Protein AF-A0A800FZ47-F1 (afdb_monome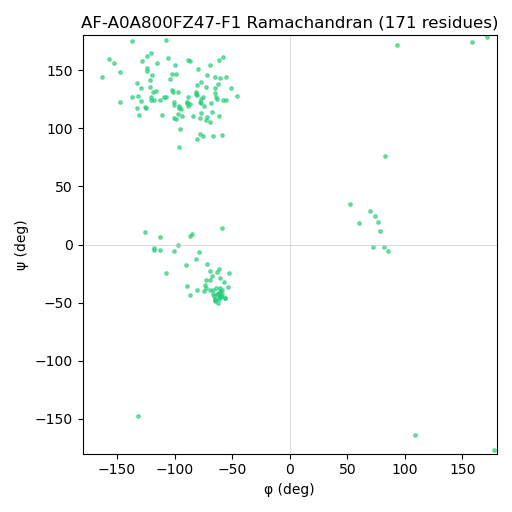r)

Sequence (173 aa):
MCRISCFRENNKGRWIVGRINRNRKEEVDSVTENVLRGQSVISGSANGRLVVSREPLSFWGGYDLESGEIIDRQHHLSGKVVKDCILAVPGTKGSSTTTAVLLEAMQRGNAPLAIITSGVDSFLALALVVAEEMYRKSIPLVALKPAEYAELPSGHEISVEEDGRITWIQPNR

Solvent-accessible surface area (backbone atoms only — not comparable to full-atom values): 9604 Å² total; per-residue (Å²): 133,90,78,85,80,69,80,52,75,46,105,79,80,49,83,47,89,79,79,94,66,91,89,67,84,85,78,74,81,61,69,43,77,47,78,49,73,27,50,47,77,35,67,35,69,35,72,28,42,28,46,66,44,95,54,61,46,34,40,58,85,18,46,38,55,86,6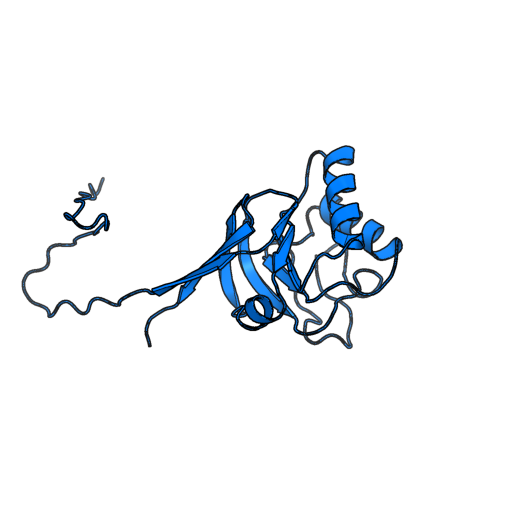8,18,27,27,60,27,81,88,44,95,59,42,79,40,64,41,35,74,15,27,38,32,28,45,37,73,40,84,56,75,59,23,23,53,44,52,38,49,10,48,75,66,70,17,40,44,46,24,41,36,23,41,39,85,47,69,54,59,51,49,24,37,55,51,27,30,74,75,67,76,47,66,49,24,30,28,23,21,54,64,70,63,49,70,67,62,65,65,73,39,60,32,39,39,38,49,78,16,38,36,37,35,73,43,81,67,128

Secondary structure (DSSP, 8-state):
-------EE-TTS-EE-----SSS------PEEEEEE-EEEE---EEEEEEE-SSPEESTTTB-TTT-BB--TTSTTTT-B-TTSEEE-S-EESSHHHHHHHHHHHHTT-S-SEEEEES--HHHHHHHHHHHHHHS----EEEE-HHHHHH--TT-EEEE-TTSEEEEEE---

Nearest PDB structures (foldseek):
  7cns-assembly1_B  TM=9.372E-01  e=3.049E-13  Thermococcus kodakarensis KOD1
  7cnp-assembly3_C  TM=9.180E-01  e=1.048E-11  Agrobacterium tumefaciens
  7d2r-assembly1_A  TM=9.304E-01  e=1.752E-11  Agrobacterium tumefaciens
  7cnq-assembly4_D  TM=9.098E-01  e=2.931E-11  Agrobacterium tumefaciens
  2hi6-assembly1_A  TM=8.544E-01  e=1.752E-11  Archaeoglobus fulgidus

Mean predicted aligned error: 9.94 Å

Radius of gyration: 19.39 Å; Cα contacts (8 Å, |Δi|>4): 374; chains: 1; bounding box: 53×32×48 Å

pLDDT: mean 85.02, std 20.88, range [33.75, 98.69]

Foldseek 3Di:
DDDDFDWDADPVGDTDRDDDDPDDPPPPQDKDKDKDFFAWLDFDKAKAAEAEDPAAEELVVQADLQQCARCPPVGPSHRDQQQQHEYEGQEHDDDLVSLVSQLSSVVNSRHHQAYEHQADHVSLSVSQVVSCVPPVDGHIYGHGHPVSSVVDDHGFIWMAHRRRMIMTIDGDD

Structure (mmCIF, N/CA/C/O backbone):
data_AF-A0A800FZ47-F1
#
_entry.id   AF-A0A800FZ47-F1
#
loop_
_atom_site.group_PDB
_atom_site.id
_atom_site.type_symbol
_atom_site.label_atom_id
_atom_site.label_alt_id
_atom_site.label_comp_id
_atom_site.label_asym_id
_atom_site.label_entity_id
_a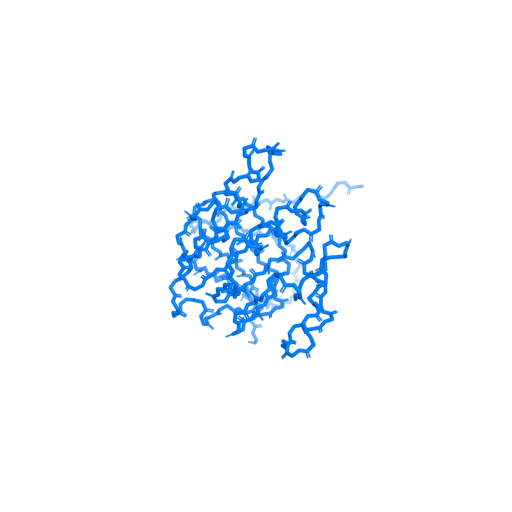tom_site.label_seq_id
_atom_site.pdbx_PDB_ins_code
_atom_site.Cartn_x
_atom_site.Cartn_y
_atom_site.Cartn_z
_atom_site.occupancy
_atom_site.B_iso_or_equiv
_atom_site.auth_seq_id
_atom_site.auth_comp_id
_atom_site.auth_asym_id
_atom_site.auth_atom_id
_atom_site.pdbx_PDB_model_num
ATOM 1 N N . MET A 1 1 ? -36.623 -21.965 1.018 1.00 35.03 1 MET A N 1
ATOM 2 C CA . MET A 1 1 ? -37.492 -21.460 2.106 1.00 35.03 1 MET A CA 1
ATOM 3 C C . MET A 1 1 ? -36.880 -20.186 2.671 1.00 35.03 1 MET A C 1
ATOM 5 O O . MET A 1 1 ? -35.856 -20.260 3.340 1.00 35.03 1 MET A O 1
ATOM 9 N N . CYS A 1 2 ? -37.462 -19.032 2.334 1.00 33.75 2 CYS A N 1
ATOM 10 C CA . CYS A 1 2 ? -37.066 -17.716 2.844 1.00 33.75 2 CYS A CA 1
ATOM 11 C C . CYS A 1 2 ? -37.088 -17.687 4.377 1.00 33.75 2 CYS A C 1
ATOM 13 O O . CYS A 1 2 ? -38.122 -17.961 4.982 1.00 33.75 2 CYS A O 1
ATOM 15 N N . ARG A 1 3 ? -35.965 -17.319 5.003 1.00 35.34 3 ARG A N 1
ATOM 16 C CA . ARG A 1 3 ? -35.926 -16.934 6.417 1.00 35.34 3 ARG A CA 1
ATOM 17 C C . ARG A 1 3 ? -35.935 -15.415 6.480 1.00 35.34 3 ARG A C 1
ATOM 19 O O . ARG A 1 3 ? -34.965 -14.773 6.098 1.00 35.34 3 ARG A O 1
ATOM 26 N N . ILE A 1 4 ? -37.063 -14.868 6.913 1.00 39.38 4 ILE A N 1
ATOM 27 C CA . ILE A 1 4 ? -37.249 -13.439 7.144 1.00 39.38 4 ILE A CA 1
ATOM 28 C C . ILE A 1 4 ? -36.468 -13.089 8.415 1.00 39.38 4 ILE A C 1
ATOM 30 O O . ILE A 1 4 ? -36.851 -13.486 9.515 1.00 39.38 4 ILE A O 1
ATOM 34 N N . SER A 1 5 ? -35.344 -12.394 8.255 1.00 36.50 5 SER A N 1
ATOM 35 C CA . SER A 1 5 ? -34.624 -11.764 9.361 1.00 36.50 5 SER A CA 1
ATOM 36 C C . SER A 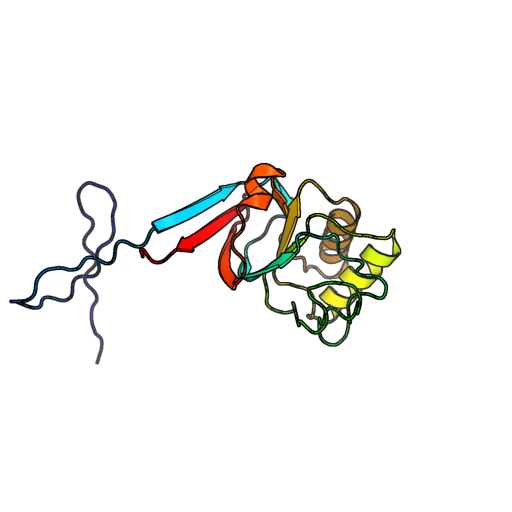1 5 ? -35.368 -10.488 9.741 1.00 36.50 5 SER A C 1
ATOM 38 O O . SER A 1 5 ? -35.443 -9.555 8.947 1.00 36.50 5 SER A O 1
ATOM 40 N N . CYS A 1 6 ? -35.953 -10.450 10.936 1.00 38.12 6 CYS A N 1
ATOM 41 C CA . CYS A 1 6 ? -36.583 -9.243 11.454 1.00 38.12 6 CYS A CA 1
ATOM 42 C C . CYS A 1 6 ? -35.496 -8.370 12.092 1.00 38.12 6 CYS A C 1
ATOM 44 O O . CYS A 1 6 ? -34.937 -8.740 13.124 1.00 38.12 6 CYS A O 1
ATOM 46 N N . PHE A 1 7 ? -35.182 -7.235 11.469 1.00 41.59 7 PHE A N 1
ATOM 47 C CA . PHE A 1 7 ? -34.317 -6.221 12.062 1.00 41.59 7 PHE A CA 1
ATOM 48 C C . PHE A 1 7 ? -35.141 -5.370 13.023 1.00 41.59 7 PHE A C 1
ATOM 50 O O . PHE A 1 7 ? -36.213 -4.879 12.668 1.00 41.59 7 PHE A O 1
ATOM 57 N N . ARG A 1 8 ? -34.652 -5.200 14.250 1.00 42.19 8 ARG A N 1
ATOM 58 C CA . ARG A 1 8 ? -35.218 -4.241 15.196 1.00 42.19 8 ARG A CA 1
ATOM 59 C C . ARG A 1 8 ? -34.094 -3.374 15.735 1.00 42.19 8 ARG A C 1
ATOM 61 O O . ARG A 1 8 ? -33.107 -3.882 16.263 1.00 42.19 8 ARG A O 1
ATOM 68 N N . GLU A 1 9 ? -34.260 -2.075 15.561 1.00 35.31 9 GLU A N 1
ATOM 69 C CA . GLU A 1 9 ? -33.366 -1.049 16.075 1.00 35.31 9 GLU A CA 1
ATOM 70 C C . GLU A 1 9 ? -33.716 -0.784 17.548 1.00 35.31 9 GLU A C 1
ATOM 72 O O . GLU A 1 9 ? -34.889 -0.656 17.910 1.00 35.31 9 GLU A O 1
ATOM 77 N N . ASN A 1 10 ? -32.714 -0.779 18.427 1.00 49.69 10 ASN A N 1
ATOM 78 C CA . ASN A 1 10 ? -32.884 -0.325 19.810 1.00 49.69 10 ASN A CA 1
ATOM 79 C C . ASN A 1 10 ? -32.681 1.201 19.874 1.00 49.69 10 ASN A C 1
ATOM 81 O O . ASN A 1 10 ? -31.949 1.754 19.058 1.00 49.69 10 ASN A O 1
ATOM 85 N N . ASN A 1 11 ? -33.212 1.860 20.909 1.00 41.91 11 ASN A N 1
ATOM 86 C CA . ASN A 1 11 ? -33.107 3.291 21.250 1.00 41.91 11 ASN A CA 1
ATOM 87 C C . ASN A 1 11 ? -31.663 3.824 21.457 1.00 41.91 11 ASN A C 1
ATOM 89 O O . ASN A 1 11 ? -31.471 4.896 22.024 1.00 41.91 11 ASN A O 1
ATOM 93 N N . LYS A 1 12 ? -30.640 3.072 21.033 1.00 51.91 12 LYS A N 1
ATOM 94 C CA . LYS A 1 12 ? -29.220 3.454 20.983 1.00 51.91 12 LYS A CA 1
ATOM 95 C C . LYS A 1 12 ? -28.590 3.264 19.586 1.00 51.91 12 LYS A C 1
ATOM 97 O O . LYS A 1 12 ? -27.371 3.306 19.484 1.00 51.91 12 LYS A O 1
ATOM 102 N N . GLY A 1 13 ? -29.381 3.002 18.537 1.00 36.50 13 GLY A N 1
ATOM 103 C CA . GLY A 1 13 ? -28.902 2.903 17.146 1.00 36.50 13 GLY A CA 1
ATOM 104 C C . GLY A 1 13 ? -28.112 1.631 16.802 1.00 36.50 13 GLY A C 1
ATOM 105 O O . GLY A 1 13 ? -27.293 1.644 15.889 1.00 36.50 13 GLY A O 1
ATOM 106 N N . ARG A 1 14 ? -28.308 0.525 17.539 1.00 38.97 14 ARG A N 1
ATOM 107 C CA . ARG A 1 14 ? -27.606 -0.755 17.304 1.00 38.97 14 ARG A CA 1
ATOM 108 C C . ARG A 1 14 ? -28.554 -1.796 16.704 1.00 38.97 14 ARG A C 1
ATOM 110 O O . ARG A 1 14 ? -29.605 -2.072 17.287 1.00 38.97 14 ARG A O 1
ATOM 117 N N . TRP A 1 15 ? -28.163 -2.387 15.575 1.00 38.69 15 TRP A N 1
ATOM 118 C CA . TRP A 1 15 ? -28.894 -3.459 14.892 1.00 38.69 15 TRP A CA 1
ATOM 119 C C . TRP A 1 15 ? -28.617 -4.817 15.551 1.00 38.69 15 TRP A C 1
ATOM 121 O O . TRP A 1 15 ? -27.461 -5.184 15.753 1.00 38.69 15 TRP A O 1
ATOM 131 N N . ILE A 1 16 ? -29.670 -5.569 15.891 1.00 46.66 16 ILE A N 1
ATOM 132 C CA . ILE A 1 16 ? -29.562 -6.893 16.525 1.00 46.66 16 ILE A CA 1
ATOM 133 C C . ILE A 1 16 ? -30.247 -7.931 15.631 1.00 46.66 16 ILE A C 1
ATOM 135 O O . ILE A 1 16 ? -31.420 -7.777 15.290 1.00 46.66 16 ILE A O 1
ATOM 139 N N . VAL A 1 17 ? -29.543 -9.014 15.288 1.00 44.62 17 VAL A N 1
ATOM 140 C CA . VAL A 1 17 ? -30.136 -10.196 14.642 1.00 44.62 17 VAL A CA 1
ATOM 141 C C . VAL A 1 17 ? -30.462 -11.219 15.730 1.00 44.62 17 VAL A C 1
ATOM 143 O O . VAL A 1 17 ? -29.588 -11.933 16.212 1.00 44.62 17 VAL A O 1
ATOM 146 N N . GLY A 1 18 ? -31.726 -11.277 16.150 1.00 37.66 18 GLY A N 1
ATOM 147 C CA . GLY A 1 18 ? -32.174 -12.211 17.184 1.00 37.66 18 GLY A CA 1
ATOM 148 C C . GLY A 1 18 ? -32.620 -13.557 16.607 1.00 37.66 18 GLY A C 1
ATOM 149 O O . GLY A 1 18 ? -33.577 -13.616 15.835 1.00 37.66 18 GLY A O 1
ATOM 150 N N . ARG A 1 19 ? -31.994 -14.662 17.031 1.00 38.66 19 ARG A N 1
ATOM 151 C CA . ARG A 1 19 ? -32.627 -15.993 17.008 1.00 38.66 19 ARG A CA 1
ATOM 152 C C . ARG A 1 19 ? -33.220 -16.258 18.386 1.00 38.66 19 ARG A C 1
ATOM 154 O O . ARG A 1 19 ? -32.495 -16.309 19.371 1.00 38.66 19 ARG A O 1
ATOM 161 N N . ILE A 1 20 ? -34.535 -16.450 18.446 1.00 40.16 20 ILE A N 1
ATOM 162 C CA . ILE A 1 20 ? -35.233 -16.789 19.689 1.00 40.16 20 ILE A CA 1
ATOM 163 C C . ILE A 1 20 ? -34.889 -18.236 20.051 1.00 40.16 20 ILE A C 1
ATOM 165 O O . ILE A 1 20 ? -35.356 -19.162 19.389 1.00 40.16 20 ILE A O 1
ATOM 169 N N . ASN A 1 21 ? -34.111 -18.433 21.114 1.00 38.59 21 ASN A N 1
ATOM 170 C CA . ASN A 1 21 ? -33.973 -19.729 21.770 1.00 38.59 21 ASN A CA 1
ATOM 171 C C . ASN A 1 21 ? -34.156 -19.544 23.282 1.00 38.59 21 ASN A C 1
ATOM 173 O O . ASN A 1 21 ? -33.347 -18.910 23.953 1.00 38.59 21 ASN A O 1
ATOM 177 N N . ARG A 1 22 ? -35.267 -20.072 23.808 1.00 43.75 22 ARG A N 1
ATOM 178 C CA . ARG A 1 22 ? -35.569 -20.117 25.244 1.00 43.75 22 ARG A CA 1
ATOM 179 C C . ARG A 1 22 ? -34.584 -21.089 25.901 1.00 43.75 22 ARG A C 1
ATOM 181 O O . ARG A 1 22 ? -34.580 -22.256 25.533 1.00 43.75 22 ARG A O 1
ATOM 188 N N . ASN A 1 23 ? -33.810 -20.620 26.878 1.00 41.09 23 ASN A N 1
ATOM 189 C CA . ASN A 1 23 ? -32.853 -21.381 27.703 1.00 41.09 23 ASN A CA 1
ATOM 190 C C . ASN A 1 23 ? -31.456 -21.621 27.098 1.00 41.09 23 ASN A C 1
ATOM 192 O O . ASN A 1 23 ? -31.102 -22.741 26.739 1.00 41.09 23 ASN A O 1
ATOM 196 N N . ARG A 1 24 ? -30.617 -20.581 27.101 1.00 40.31 24 ARG A N 1
ATOM 197 C CA . ARG A 1 24 ? -29.174 -20.622 27.422 1.00 40.31 24 ARG A CA 1
ATOM 198 C C . ARG A 1 24 ? -28.734 -19.184 27.712 1.00 40.31 24 ARG A C 1
ATOM 200 O O . ARG A 1 24 ? -29.280 -18.266 27.113 1.00 40.31 24 ARG A O 1
ATOM 207 N N . LYS A 1 25 ? -27.809 -18.996 28.658 1.00 35.28 25 LYS A N 1
ATOM 208 C CA . LYS A 1 25 ? -27.170 -17.700 28.936 1.00 35.28 25 LYS A CA 1
ATOM 209 C C . LYS A 1 25 ? -26.747 -17.055 27.609 1.00 35.28 25 LYS A C 1
ATOM 211 O O . LYS A 1 25 ? -26.106 -17.720 26.802 1.00 35.28 25 LYS A O 1
ATOM 216 N N . GLU A 1 26 ? -27.145 -15.806 27.390 1.00 39.59 26 GLU A N 1
ATOM 217 C CA . GLU A 1 26 ? -26.662 -14.985 26.282 1.00 39.59 26 GLU A CA 1
ATOM 218 C C . GLU A 1 26 ? -25.174 -14.704 26.516 1.00 39.59 26 GLU A C 1
ATOM 220 O O . GLU A 1 26 ? -24.803 -13.789 27.246 1.00 39.59 26 GLU A O 1
ATOM 225 N N . GLU A 1 27 ? -24.312 -15.539 25.946 1.00 42.56 27 GLU A N 1
ATOM 226 C CA . GLU A 1 27 ? -22.906 -15.211 25.746 1.00 42.56 27 GLU A CA 1
ATOM 227 C C . GLU A 1 27 ? -22.854 -14.333 24.496 1.00 42.56 27 GLU A C 1
ATOM 229 O O . GLU A 1 27 ? -22.904 -14.798 23.358 1.00 42.56 27 GLU A O 1
ATOM 234 N N . VAL A 1 28 ? -22.945 -13.024 24.722 1.00 49.28 28 VAL A N 1
ATOM 235 C CA . VAL A 1 28 ? -22.778 -12.027 23.671 1.00 49.28 28 VAL A CA 1
ATOM 236 C C . VAL A 1 28 ? -21.279 -11.912 23.442 1.00 49.28 28 VAL A C 1
ATOM 238 O O . VAL A 1 28 ? -20.611 -11.175 24.163 1.00 49.28 28 VAL A O 1
ATOM 241 N N . ASP A 1 29 ? -20.756 -12.639 22.455 1.00 53.31 29 ASP A N 1
ATOM 242 C CA . ASP A 1 29 ? -19.408 -12.408 21.934 1.00 53.31 29 ASP A CA 1
ATOM 243 C C . ASP A 1 29 ? -19.353 -10.964 21.413 1.00 53.31 29 ASP A C 1
ATOM 245 O O . ASP A 1 29 ? -19.804 -10.640 20.311 1.00 53.31 29 ASP A O 1
ATOM 249 N N . SER A 1 30 ? -18.903 -10.041 22.260 1.00 62.22 30 SER A N 1
ATOM 250 C CA . SER A 1 30 ? -18.883 -8.617 21.958 1.00 62.22 30 SER A CA 1
ATOM 251 C C . SER A 1 30 ? -17.750 -8.318 20.983 1.00 62.22 30 SER A C 1
ATOM 253 O O . SER A 1 30 ? -16.613 -8.103 21.383 1.00 62.22 30 SER A O 1
ATOM 255 N N . VAL A 1 31 ? -18.067 -8.321 19.692 1.00 69.50 31 VAL A N 1
ATOM 256 C CA . VAL A 1 31 ? -17.160 -7.930 18.609 1.00 69.50 31 VAL A CA 1
ATOM 257 C C . VAL A 1 31 ? -16.785 -6.447 18.743 1.00 69.50 31 VAL A C 1
ATOM 259 O O . VAL A 1 31 ? -17.680 -5.600 18.820 1.00 69.50 31 VAL A O 1
ATOM 262 N N . THR A 1 32 ? -15.484 -6.133 18.755 1.00 82.25 32 THR A N 1
ATOM 263 C CA . THR A 1 32 ? -14.982 -4.748 18.779 1.00 82.25 32 THR A CA 1
ATOM 264 C C . THR A 1 32 ? -14.560 -4.340 17.370 1.00 82.25 32 THR A C 1
ATOM 266 O O . THR A 1 32 ? -13.730 -5.004 16.747 1.00 82.25 32 THR A O 1
ATOM 269 N N . GLU A 1 33 ? -15.149 -3.259 16.861 1.00 87.50 33 GLU A N 1
ATOM 270 C CA . GLU A 1 33 ? -14.740 -2.616 15.610 1.00 87.50 33 GLU A CA 1
ATOM 271 C C . GLU A 1 33 ? -13.673 -1.566 15.922 1.00 87.50 33 GLU A C 1
ATOM 273 O O . GLU A 1 33 ? -13.894 -0.662 16.730 1.00 87.50 33 GLU A O 1
ATOM 278 N N . ASN A 1 34 ? -12.506 -1.705 15.301 1.00 94.19 34 ASN A N 1
ATOM 279 C CA . ASN A 1 34 ? -11.425 -0.736 15.398 1.00 94.19 34 ASN A CA 1
ATOM 280 C C . ASN A 1 34 ? -11.435 0.165 14.169 1.00 94.19 34 ASN A C 1
ATOM 282 O O . ASN A 1 34 ? -11.765 -0.277 13.065 1.00 94.19 34 ASN A O 1
ATOM 286 N N . VAL A 1 35 ? -11.048 1.424 14.365 1.00 96.00 35 VAL A N 1
ATOM 287 C CA . VAL A 1 35 ? -11.058 2.438 13.313 1.00 96.00 35 VAL A CA 1
ATOM 288 C C . VAL A 1 35 ? -9.781 3.262 13.382 1.00 96.00 35 VAL A C 1
ATOM 290 O O . VAL A 1 35 ? -9.474 3.847 14.418 1.00 96.00 35 VAL A O 1
ATOM 293 N N . LEU A 1 36 ? -9.087 3.364 12.253 1.00 97.38 36 LEU A N 1
ATOM 294 C CA . LEU A 1 36 ? -8.019 4.334 12.021 1.00 97.38 36 LEU A CA 1
ATOM 295 C C . LEU A 1 36 ? -8.441 5.302 10.917 1.00 97.38 36 LEU A C 1
ATOM 297 O O . LEU A 1 36 ? -9.292 4.992 10.080 1.00 97.38 36 LEU A O 1
ATOM 301 N N . ARG A 1 37 ? -7.846 6.496 10.907 1.00 97.19 37 ARG A N 1
ATOM 302 C CA . ARG A 1 37 ? -8.099 7.496 9.869 1.00 97.19 37 ARG A CA 1
ATOM 303 C C . ARG A 1 37 ? -6.786 8.054 9.350 1.00 97.19 37 ARG A C 1
ATOM 305 O O . ARG A 1 37 ? -6.053 8.693 10.096 1.00 97.19 37 ARG A O 1
ATOM 312 N N . GLY A 1 38 ? -6.537 7.841 8.064 1.00 97.50 38 GLY A N 1
ATOM 313 C CA . GLY A 1 38 ? -5.410 8.425 7.349 1.00 97.50 38 GLY A CA 1
ATOM 314 C C . GLY A 1 38 ? -5.829 9.529 6.391 1.00 97.50 38 GLY A C 1
ATOM 315 O O . GLY A 1 38 ? -7.011 9.807 6.189 1.00 97.50 38 GLY A O 1
ATOM 316 N N . GLN A 1 39 ? -4.832 10.149 5.775 1.00 98.31 39 GLN A N 1
ATOM 317 C CA . GLN A 1 39 ? -5.022 11.011 4.621 1.00 98.31 39 GLN A CA 1
ATOM 318 C C . GLN A 1 39 ? -5.308 10.142 3.391 1.00 98.31 39 GLN A C 1
ATOM 320 O O . GLN A 1 39 ? -4.463 9.344 2.987 1.00 98.31 39 GLN A O 1
ATOM 325 N N . SER A 1 40 ? -6.479 10.325 2.782 1.00 98.00 40 SER A N 1
ATOM 326 C CA . SER A 1 40 ? -6.794 9.771 1.461 1.00 98.00 40 SER A CA 1
ATOM 327 C C . SER A 1 40 ? -5.956 10.506 0.411 1.00 98.00 40 SER A C 1
ATOM 329 O O . SER A 1 40 ? -6.183 11.687 0.149 1.00 98.00 40 SER A O 1
ATOM 331 N N . VAL A 1 41 ? -4.918 9.846 -0.110 1.00 98.00 41 VAL A N 1
ATOM 332 C CA . VAL A 1 41 ? -4.041 10.387 -1.164 1.00 98.00 41 VAL A CA 1
ATOM 333 C C . VAL A 1 41 ? -4.644 10.092 -2.531 1.00 98.00 41 VAL A C 1
ATOM 335 O O . VAL A 1 41 ? -4.679 10.969 -3.388 1.00 98.00 41 VAL A O 1
ATOM 338 N N . ILE A 1 42 ? -5.147 8.868 -2.704 1.00 97.88 42 ILE A N 1
ATOM 339 C CA . ILE A 1 42 ? -5.950 8.441 -3.849 1.00 97.88 42 ILE A CA 1
ATOM 340 C C . ILE A 1 42 ? -7.235 7.854 -3.284 1.00 97.88 42 ILE A C 1
ATOM 342 O O . ILE A 1 42 ? -7.191 6.884 -2.522 1.00 97.88 42 ILE A O 1
ATOM 346 N N . SER A 1 43 ? -8.361 8.475 -3.624 1.00 97.12 43 SER A N 1
ATOM 347 C CA . SER A 1 43 ? -9.675 8.069 -3.136 1.00 97.12 43 SER A CA 1
ATOM 348 C C . SER A 1 43 ? -10.131 6.760 -3.773 1.00 97.12 43 SER A C 1
ATOM 350 O O . SER A 1 43 ? -9.856 6.483 -4.937 1.00 97.12 43 SER A O 1
ATOM 352 N N . GLY A 1 44 ? -10.859 5.969 -2.998 1.00 96.56 44 GLY A N 1
ATOM 353 C CA . GLY A 1 44 ? -11.494 4.735 -3.436 1.00 96.56 44 GLY A CA 1
ATOM 354 C C . GLY A 1 44 ? -11.781 3.830 -2.244 1.00 96.56 44 GLY A C 1
ATOM 355 O 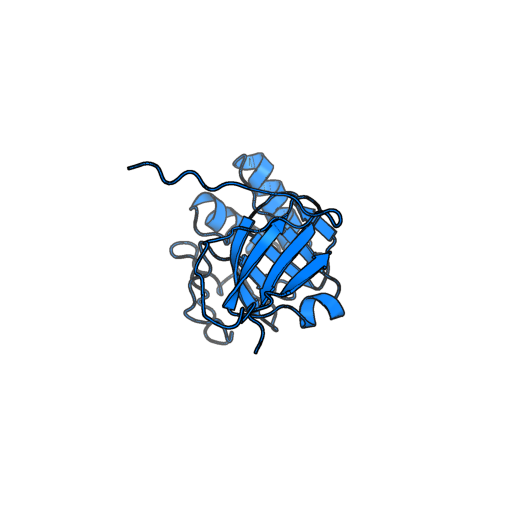O . GLY A 1 44 ? -11.366 4.120 -1.123 1.00 96.56 44 GLY A O 1
ATOM 356 N N . SER A 1 45 ? -12.461 2.718 -2.497 1.00 97.75 45 SER A N 1
ATOM 357 C CA . SER A 1 45 ? -12.788 1.728 -1.472 1.00 97.75 45 SER A CA 1
ATOM 358 C C . SER A 1 45 ? -12.214 0.359 -1.811 1.00 97.75 45 SER A C 1
ATOM 360 O O . SER A 1 45 ? -12.276 -0.064 -2.966 1.00 97.75 45 SER A O 1
ATOM 362 N N . ALA A 1 46 ? -11.725 -0.365 -0.810 1.00 98.12 46 ALA A N 1
ATOM 363 C CA . ALA A 1 46 ? -11.241 -1.730 -0.977 1.00 98.12 46 ALA A CA 1
ATOM 364 C C . ALA A 1 46 ? -11.489 -2.559 0.282 1.00 98.12 46 ALA A C 1
ATOM 366 O O . ALA A 1 46 ? -11.431 -2.047 1.395 1.00 98.12 46 ALA A O 1
ATOM 367 N N . ASN A 1 47 ? -11.714 -3.858 0.101 1.00 97.88 47 ASN A N 1
ATOM 368 C CA . ASN A 1 47 ? -11.851 -4.817 1.191 1.00 97.88 47 ASN A CA 1
ATOM 369 C C . ASN A 1 47 ? -10.918 -5.987 0.928 1.00 97.88 47 ASN A C 1
ATOM 371 O O . ASN A 1 47 ? -10.892 -6.501 -0.191 1.00 97.88 47 ASN A O 1
ATOM 375 N N . GLY A 1 48 ? -10.182 -6.420 1.943 1.00 97.19 48 GLY A N 1
ATOM 376 C CA . GLY A 1 48 ? -9.363 -7.614 1.816 1.00 97.19 48 GLY A CA 1
ATOM 377 C C . GLY A 1 48 ? -8.436 -7.852 2.993 1.00 97.19 48 GLY A C 1
ATOM 378 O O . GLY A 1 48 ? -8.332 -7.057 3.934 1.00 97.19 48 GLY A O 1
ATOM 379 N N . ARG A 1 49 ? -7.703 -8.960 2.898 1.00 97.44 49 ARG A N 1
ATOM 380 C CA . ARG A 1 49 ? -6.693 -9.331 3.881 1.00 97.44 49 ARG A CA 1
ATOM 381 C C . ARG A 1 49 ? -5.580 -8.291 3.922 1.00 97.44 49 ARG A C 1
ATOM 383 O O . ARG A 1 49 ? -4.920 -8.028 2.917 1.00 97.44 49 ARG A O 1
ATOM 390 N N . LEU A 1 50 ? -5.319 -7.769 5.113 1.00 97.94 50 LEU A N 1
ATOM 391 C CA . LEU A 1 50 ? -4.211 -6.867 5.372 1.00 97.94 50 LEU A CA 1
ATOM 392 C C . LEU A 1 50 ? -2.891 -7.640 5.479 1.00 97.94 50 LEU A C 1
ATOM 394 O O . LEU A 1 50 ? -2.714 -8.504 6.344 1.00 97.94 50 LEU A O 1
ATOM 398 N N . VAL A 1 51 ? -1.932 -7.272 4.633 1.00 98.19 51 VAL A N 1
ATOM 399 C CA . VAL A 1 51 ? -0.538 -7.717 4.695 1.00 98.19 51 VAL A CA 1
ATOM 400 C C . VAL A 1 51 ? 0.321 -6.527 5.101 1.00 98.19 51 VAL A C 1
ATOM 402 O O . VAL A 1 51 ? 0.470 -5.576 4.339 1.00 98.19 51 VAL A O 1
ATOM 405 N N . VAL A 1 52 ? 0.890 -6.573 6.308 1.00 98.06 52 VAL A N 1
ATOM 406 C CA . VAL A 1 52 ? 1.694 -5.466 6.852 1.00 98.06 52 VAL A CA 1
ATOM 407 C C . VAL A 1 52 ? 3.183 -5.757 6.730 1.00 98.06 52 VAL A C 1
ATOM 409 O O . VAL A 1 52 ? 3.665 -6.795 7.187 1.00 98.06 52 VAL A O 1
ATOM 412 N N . SER A 1 53 ? 3.922 -4.786 6.205 1.00 97.38 53 SER A N 1
ATOM 413 C CA . SER A 1 53 ? 5.367 -4.677 6.331 1.00 97.38 53 SER A CA 1
ATOM 414 C C . SER A 1 53 ? 5.754 -3.602 7.342 1.00 97.38 53 SER A C 1
ATOM 416 O O . SER A 1 53 ? 5.140 -2.538 7.407 1.00 97.38 53 SER A O 1
ATOM 418 N N . ARG A 1 54 ? 6.814 -3.851 8.116 1.00 96.19 54 ARG A N 1
ATOM 419 C CA . ARG A 1 54 ? 7.487 -2.814 8.922 1.00 96.19 54 ARG A CA 1
ATOM 420 C C . ARG A 1 54 ? 8.724 -2.245 8.229 1.00 96.19 54 ARG A C 1
ATOM 422 O O . ARG A 1 54 ? 9.347 -1.328 8.747 1.00 96.19 54 ARG A O 1
ATOM 429 N N . GLU A 1 55 ? 9.034 -2.749 7.040 1.00 95.62 55 GLU A N 1
ATOM 430 C CA . GLU A 1 55 ? 10.163 -2.330 6.220 1.00 95.62 55 GLU A CA 1
ATOM 431 C C . GLU A 1 55 ? 9.672 -1.795 4.869 1.00 95.62 55 GLU A C 1
ATOM 433 O O . GLU A 1 55 ? 8.681 -2.304 4.334 1.00 95.62 55 GLU A O 1
ATOM 438 N N . PRO A 1 56 ? 10.340 -0.785 4.289 1.00 95.38 56 PRO A N 1
ATOM 439 C CA . PRO A 1 56 ? 9.980 -0.299 2.965 1.00 95.38 56 PRO A CA 1
ATOM 440 C C . PRO A 1 56 ? 10.209 -1.360 1.881 1.00 95.38 56 PRO A C 1
ATOM 442 O O . PRO A 1 56 ? 11.215 -2.082 1.921 1.00 95.38 56 PRO A O 1
ATOM 445 N N . LEU A 1 57 ? 9.326 -1.383 0.881 1.00 94.44 57 LEU A N 1
ATOM 446 C CA . LEU A 1 57 ? 9.361 -2.329 -0.238 1.00 94.44 57 LEU A CA 1
ATOM 447 C C . LEU A 1 57 ? 9.916 -1.663 -1.504 1.00 94.44 57 LEU A C 1
ATOM 449 O O . LEU A 1 57 ? 9.490 -0.571 -1.878 1.00 94.44 57 LEU A O 1
ATOM 453 N N . SER A 1 58 ? 10.844 -2.331 -2.190 1.00 92.00 58 SER A N 1
ATOM 454 C CA . SER A 1 58 ? 11.210 -1.962 -3.561 1.00 92.00 58 SER A CA 1
ATOM 455 C C . SER A 1 58 ? 10.287 -2.688 -4.530 1.00 92.00 58 SER A C 1
ATOM 457 O O . SER A 1 58 ? 10.298 -3.915 -4.572 1.00 92.00 58 SER A O 1
ATOM 459 N N . PHE A 1 59 ? 9.513 -1.959 -5.333 1.00 89.75 59 PHE A N 1
ATOM 460 C CA . PHE A 1 59 ? 8.781 -2.599 -6.432 1.00 89.75 59 PHE A CA 1
ATOM 461 C C . PHE A 1 59 ? 9.745 -2.996 -7.553 1.00 89.75 59 PHE A C 1
ATOM 463 O O . PHE A 1 59 ? 9.641 -4.082 -8.114 1.00 89.75 59 PHE A O 1
ATOM 470 N N . TRP A 1 60 ? 10.762 -2.173 -7.819 1.00 89.44 60 TRP A N 1
ATOM 471 C CA . TRP A 1 60 ? 11.815 -2.536 -8.761 1.00 89.44 60 TRP A CA 1
ATOM 472 C C . TRP A 1 60 ? 12.666 -3.690 -8.218 1.00 89.44 60 TRP A C 1
ATOM 474 O O . TRP A 1 60 ? 13.343 -3.544 -7.199 1.00 89.44 60 TRP A O 1
ATOM 484 N N . GLY A 1 61 ? 12.604 -4.845 -8.885 1.00 87.25 61 GLY A N 1
ATOM 485 C CA . GLY A 1 61 ? 13.349 -6.054 -8.514 1.00 87.25 61 GLY A CA 1
ATOM 486 C C . GLY A 1 61 ? 12.855 -6.776 -7.254 1.00 87.25 61 GLY A C 1
ATOM 487 O O . GLY A 1 61 ? 13.401 -7.822 -6.918 1.00 87.25 61 GLY A O 1
ATOM 488 N N . GLY A 1 62 ? 11.837 -6.247 -6.567 1.00 92.81 62 GLY A N 1
ATOM 489 C CA . GLY A 1 62 ? 11.255 -6.852 -5.366 1.00 92.81 62 GLY A CA 1
ATOM 490 C C . GLY A 1 62 ? 9.789 -7.249 -5.503 1.00 92.81 62 GLY A C 1
ATOM 491 O O . GLY A 1 62 ? 9.238 -7.843 -4.577 1.00 92.81 62 GLY A O 1
ATOM 492 N N . TYR A 1 63 ? 9.173 -6.968 -6.651 1.00 95.69 63 TYR A N 1
ATOM 493 C CA . TYR A 1 63 ? 7.786 -7.287 -6.955 1.00 95.69 63 TYR A CA 1
ATOM 494 C C . TYR A 1 63 ? 7.682 -7.948 -8.330 1.00 95.69 63 TYR A C 1
ATOM 496 O O . TYR A 1 63 ? 8.194 -7.414 -9.314 1.00 95.69 63 TYR A O 1
ATOM 504 N N . ASP A 1 64 ? 7.022 -9.100 -8.397 1.00 96.31 64 ASP A N 1
ATOM 505 C CA . ASP A 1 64 ? 6.736 -9.779 -9.652 1.00 96.31 64 ASP A CA 1
ATOM 506 C C . ASP A 1 64 ? 5.433 -9.265 -10.273 1.00 96.31 64 ASP A C 1
ATOM 508 O 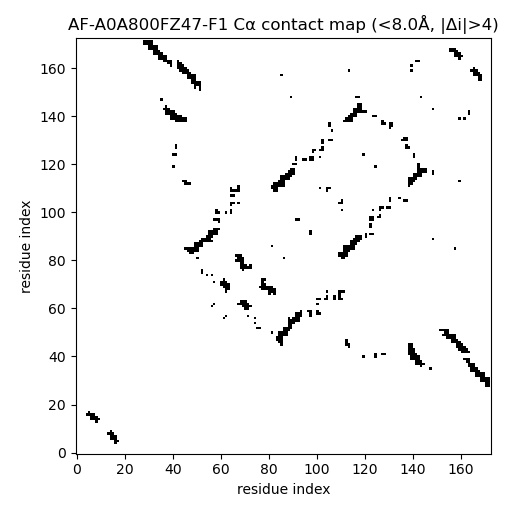O . ASP A 1 64 ? 4.350 -9.366 -9.696 1.00 96.31 64 ASP A O 1
ATOM 512 N N . LEU A 1 65 ? 5.544 -8.737 -11.488 1.00 94.25 65 LEU A N 1
ATOM 513 C CA . LEU A 1 65 ? 4.442 -8.138 -12.239 1.00 94.25 65 LEU A CA 1
ATOM 514 C C . LEU A 1 65 ? 3.408 -9.165 -12.711 1.00 94.25 65 LEU A C 1
ATOM 516 O O . LEU A 1 65 ? 2.266 -8.801 -13.006 1.00 94.25 65 LEU A O 1
ATOM 520 N N . GLU A 1 66 ? 3.803 -10.433 -12.830 1.00 94.44 66 GLU A N 1
ATOM 521 C CA . GLU A 1 66 ? 2.972 -11.486 -13.418 1.00 94.44 66 GLU A CA 1
ATOM 522 C C . GLU A 1 66 ? 2.093 -12.195 -12.392 1.00 94.44 66 GLU A C 1
ATOM 524 O O . GLU A 1 66 ? 0.951 -12.539 -12.698 1.00 94.44 66 GLU A O 1
ATOM 529 N N . SER A 1 67 ? 2.596 -12.373 -11.173 1.00 96.62 67 SER A N 1
ATOM 530 C CA . SER A 1 67 ? 1.877 -13.038 -10.083 1.00 96.62 67 SER A CA 1
ATOM 531 C C . SER A 1 67 ? 1.396 -12.088 -8.985 1.00 96.62 67 SER A C 1
ATOM 533 O O . SER A 1 67 ? 0.436 -12.408 -8.282 1.00 96.62 67 SER A O 1
ATOM 535 N N . GLY A 1 68 ? 2.042 -10.930 -8.820 1.00 96.88 68 GLY A N 1
ATOM 536 C CA . GLY A 1 68 ? 1.879 -10.072 -7.646 1.00 96.88 68 GLY A CA 1
ATOM 537 C C . GLY A 1 68 ? 2.622 -10.582 -6.402 1.00 96.88 68 GLY A C 1
ATOM 538 O O . GLY A 1 68 ? 2.260 -10.216 -5.281 1.00 96.88 68 GLY A O 1
ATOM 539 N N . GLU A 1 69 ? 3.620 -11.457 -6.572 1.00 97.88 69 GLU A N 1
ATOM 540 C CA . GLU A 1 69 ? 4.508 -11.944 -5.509 1.00 97.88 69 GLU A CA 1
ATOM 541 C C . GLU A 1 69 ? 5.575 -10.909 -5.129 1.00 97.88 69 GLU A C 1
ATOM 543 O O . GLU A 1 69 ? 6.187 -10.266 -5.981 1.00 97.88 69 GLU A O 1
ATOM 548 N N . ILE A 1 70 ? 5.865 -10.786 -3.833 1.00 97.69 70 ILE A N 1
ATOM 549 C CA . ILE A 1 70 ? 7.073 -10.108 -3.357 1.00 97.69 70 ILE A CA 1
ATOM 550 C C . ILE A 1 70 ? 8.266 -11.057 -3.528 1.00 97.69 70 ILE A C 1
ATOM 552 O O . ILE A 1 70 ? 8.409 -12.032 -2.790 1.00 97.69 70 ILE A O 1
ATOM 556 N N . ILE A 1 71 ? 9.138 -10.753 -4.488 1.00 97.12 71 ILE A N 1
ATOM 557 C CA . ILE A 1 71 ? 10.280 -11.596 -4.884 1.00 97.12 71 ILE A CA 1
ATOM 558 C C . ILE A 1 71 ? 11.621 -11.144 -4.296 1.00 97.12 71 ILE A C 1
ATOM 560 O O . ILE A 1 71 ? 12.619 -11.853 -4.436 1.00 97.12 71 ILE A O 1
ATOM 564 N N . ASP A 1 72 ? 11.655 -10.006 -3.596 1.00 95.12 72 ASP A N 1
ATOM 565 C CA . ASP A 1 72 ? 12.834 -9.599 -2.827 1.00 95.12 72 ASP A CA 1
ATOM 566 C C . ASP A 1 72 ? 13.112 -10.652 -1.744 1.00 95.12 72 ASP A C 1
ATOM 568 O O . ASP A 1 72 ? 12.341 -10.808 -0.796 1.00 95.12 72 ASP A O 1
ATOM 572 N N . ARG A 1 73 ? 14.206 -11.406 -1.898 1.00 94.94 73 ARG A N 1
ATOM 573 C CA . ARG A 1 73 ? 14.598 -12.493 -0.985 1.00 94.94 73 ARG A CA 1
ATOM 574 C C . ARG A 1 73 ? 15.106 -11.998 0.368 1.00 94.94 73 ARG A C 1
ATOM 576 O O . ARG A 1 73 ? 15.175 -12.795 1.298 1.00 94.94 73 ARG A O 1
ATOM 583 N N . GLN A 1 74 ? 15.460 -10.720 0.484 1.00 93.81 74 GLN A N 1
ATOM 584 C CA . GLN A 1 74 ? 15.894 -10.116 1.745 1.00 93.81 74 GLN A CA 1
ATOM 585 C C . GLN A 1 74 ? 14.723 -9.526 2.536 1.00 93.81 74 GLN A C 1
ATOM 587 O O . GLN A 1 74 ? 14.844 -9.311 3.739 1.00 93.81 74 GLN A O 1
ATOM 592 N N . HIS A 1 75 ? 13.584 -9.291 1.883 1.00 95.62 75 HIS A N 1
ATOM 593 C CA . HIS A 1 75 ? 12.397 -8.743 2.521 1.00 95.62 75 HIS A CA 1
ATOM 594 C C . HIS A 1 75 ? 11.616 -9.830 3.275 1.00 95.62 75 HIS A C 1
ATOM 596 O O . HIS A 1 75 ? 11.369 -10.915 2.756 1.00 95.62 75 HIS A O 1
ATOM 602 N N . HIS A 1 76 ? 11.129 -9.534 4.483 1.00 95.50 76 HIS A N 1
ATOM 603 C CA . HIS A 1 76 ? 10.382 -10.506 5.308 1.00 95.50 76 HIS A CA 1
ATOM 604 C C . HIS A 1 76 ? 9.068 -11.017 4.682 1.00 95.50 76 HIS A C 1
ATOM 606 O O . HIS A 1 76 ? 8.574 -12.082 5.047 1.00 95.50 76 HIS A O 1
ATOM 612 N N . LEU A 1 77 ? 8.506 -10.278 3.719 1.00 96.88 77 LEU A N 1
ATOM 613 C CA . LEU A 1 77 ? 7.346 -10.715 2.930 1.00 96.88 77 LEU A CA 1
ATOM 614 C C . LEU A 1 77 ? 7.714 -11.551 1.689 1.00 96.88 77 LEU A C 1
ATOM 616 O O . LEU A 1 77 ? 6.820 -11.837 0.897 1.00 96.88 77 LEU A O 1
ATOM 620 N N . SER A 1 78 ? 8.981 -11.932 1.499 1.00 97.75 78 SER A N 1
ATOM 621 C CA . SER A 1 78 ? 9.404 -12.741 0.350 1.00 97.75 78 SER A CA 1
ATOM 622 C C . SER A 1 78 ? 8.537 -13.990 0.172 1.00 97.75 78 SER A C 1
ATOM 624 O O . SER A 1 78 ? 8.242 -14.691 1.143 1.00 97.75 78 SER A O 1
ATOM 6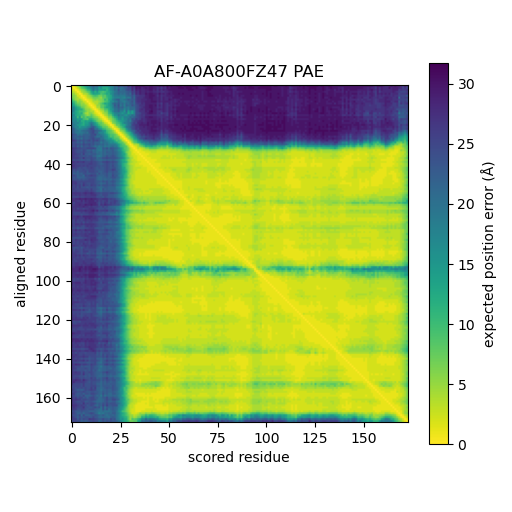26 N N . GLY A 1 79 ? 8.123 -14.277 -1.063 1.00 97.56 79 GLY A N 1
ATOM 627 C CA . GLY A 1 79 ? 7.266 -15.418 -1.387 1.00 97.56 79 GLY A CA 1
ATOM 628 C C . GLY A 1 79 ? 5.773 -15.191 -1.144 1.00 97.56 79 GLY A C 1
ATOM 629 O O . GLY A 1 79 ? 4.970 -16.085 -1.406 1.00 97.56 79 GLY A O 1
ATOM 630 N N . LYS A 1 80 ? 5.364 -14.028 -0.621 1.00 97.31 80 LYS A N 1
ATOM 631 C CA . LYS A 1 80 ? 3.944 -13.705 -0.444 1.00 97.31 80 LYS A CA 1
ATOM 632 C C . LYS A 1 80 ? 3.386 -13.049 -1.698 1.00 97.31 80 LYS A C 1
ATOM 634 O O . LYS A 1 80 ? 3.883 -12.013 -2.131 1.00 97.31 80 LYS A O 1
ATOM 639 N N . VAL A 1 81 ? 2.293 -13.608 -2.204 1.00 97.75 81 VAL A N 1
ATOM 640 C CA . VAL A 1 81 ? 1.431 -12.953 -3.190 1.00 97.75 81 VAL A CA 1
ATOM 641 C C . VAL A 1 81 ? 0.578 -11.912 -2.472 1.00 97.75 81 VAL A C 1
ATOM 643 O O . VAL A 1 81 ? -0.131 -12.240 -1.522 1.00 97.75 81 VAL A O 1
ATOM 646 N N . VAL A 1 82 ? 0.688 -10.656 -2.900 1.00 96.94 82 VAL A N 1
ATOM 647 C CA . VAL A 1 82 ? -0.063 -9.513 -2.345 1.00 96.94 82 VAL A CA 1
ATOM 648 C C . VAL A 1 82 ? -1.067 -8.931 -3.342 1.00 96.94 82 VAL A C 1
ATOM 650 O O . VAL A 1 82 ? -1.709 -7.920 -3.055 1.00 96.94 82 VAL A O 1
ATOM 653 N N . LYS A 1 83 ? -1.238 -9.593 -4.491 1.00 96.25 83 LYS A N 1
ATOM 654 C CA . LYS A 1 83 ? -2.439 -9.469 -5.316 1.00 96.25 83 LYS A CA 1
ATOM 655 C C . LYS A 1 83 ? -3.678 -9.797 -4.471 1.00 96.25 83 LYS A C 1
ATOM 657 O O . LYS A 1 83 ? -3.619 -10.664 -3.599 1.00 96.25 83 LYS A O 1
ATOM 662 N N . ASP A 1 84 ? -4.783 -9.097 -4.718 1.00 95.81 84 ASP A N 1
ATOM 663 C CA . ASP A 1 84 ? -6.066 -9.292 -4.021 1.00 95.81 84 ASP A CA 1
ATOM 664 C C . ASP A 1 84 ? -6.000 -9.074 -2.489 1.00 95.81 84 ASP A C 1
ATOM 666 O O . ASP A 1 84 ? -6.873 -9.504 -1.738 1.00 95.81 84 ASP A O 1
ATOM 670 N N . CYS A 1 85 ? -4.960 -8.387 -2.008 1.00 97.75 85 CYS A N 1
ATOM 671 C CA . CYS A 1 85 ? -4.764 -8.029 -0.604 1.00 97.75 85 CYS A CA 1
ATOM 672 C C . CYS A 1 85 ? -4.677 -6.511 -0.434 1.00 97.75 85 CYS A C 1
ATOM 674 O O . CYS A 1 85 ? -4.439 -5.775 -1.392 1.00 97.75 85 CYS A O 1
ATOM 676 N N . ILE A 1 86 ? -4.809 -6.041 0.804 1.00 98.44 86 ILE A N 1
ATOM 677 C CA . ILE A 1 86 ? -4.468 -4.664 1.164 1.00 98.44 86 ILE A CA 1
ATOM 678 C C . ILE A 1 86 ? -3.036 -4.669 1.693 1.00 98.44 86 ILE A C 1
ATOM 680 O O . ILE A 1 86 ? -2.733 -5.319 2.695 1.00 98.44 86 ILE A O 1
ATOM 684 N N . LEU A 1 87 ? -2.139 -3.975 0.996 1.00 98.31 87 LEU A N 1
ATOM 685 C CA . LEU A 1 87 ? -0.717 -3.949 1.321 1.00 98.31 87 LEU A CA 1
ATOM 686 C C . LEU A 1 87 ? -0.394 -2.712 2.158 1.00 98.31 87 LEU A C 1
ATOM 688 O O . LEU A 1 87 ? -0.497 -1.588 1.677 1.00 98.31 87 LEU A O 1
ATOM 692 N N . ALA A 1 88 ? 0.067 -2.908 3.389 1.00 98.44 88 ALA A N 1
ATOM 693 C CA . ALA A 1 88 ? 0.638 -1.834 4.188 1.00 98.44 88 ALA A CA 1
ATOM 694 C C . ALA A 1 88 ? 2.169 -1.903 4.141 1.00 98.44 88 ALA A C 1
ATOM 696 O O . ALA A 1 88 ? 2.761 -2.899 4.560 1.00 98.44 88 ALA A O 1
ATOM 697 N N . VAL A 1 89 ? 2.815 -0.848 3.645 1.00 97.62 89 VAL A N 1
ATOM 698 C CA . VAL A 1 89 ? 4.279 -0.672 3.662 1.00 97.62 89 VAL A CA 1
ATOM 699 C C . VAL A 1 89 ? 4.600 0.736 4.163 1.00 97.62 89 VAL A C 1
ATOM 701 O O . VAL A 1 89 ? 3.928 1.675 3.760 1.00 97.62 89 VAL A O 1
ATOM 704 N N . PRO A 1 90 ? 5.619 0.955 5.016 1.00 97.12 90 PRO A N 1
ATOM 705 C CA . PRO A 1 90 ? 5.883 2.287 5.568 1.00 97.12 90 PRO A CA 1
ATOM 706 C C . PRO A 1 90 ? 6.251 3.313 4.484 1.00 97.12 90 PRO A C 1
ATOM 708 O O . PRO A 1 90 ? 6.033 4.503 4.676 1.00 97.12 90 PRO A O 1
ATOM 711 N N . GLY A 1 91 ? 6.758 2.838 3.346 1.00 94.25 91 GLY A N 1
ATOM 712 C CA . GLY A 1 91 ? 7.035 3.591 2.130 1.00 94.25 91 GLY A CA 1
ATOM 713 C C . GLY A 1 91 ? 7.675 2.677 1.086 1.00 94.25 91 GLY A C 1
ATOM 714 O O . GLY A 1 91 ? 7.853 1.473 1.319 1.00 94.25 91 GLY A O 1
ATOM 715 N N . THR A 1 92 ? 8.050 3.247 -0.051 1.00 92.50 92 THR A N 1
ATOM 716 C CA . THR A 1 92 ? 8.765 2.544 -1.117 1.00 92.50 92 THR A CA 1
ATOM 717 C C . THR A 1 92 ? 10.265 2.812 -1.095 1.00 92.50 92 THR A C 1
ATOM 719 O O . THR A 1 92 ? 10.747 3.829 -0.596 1.00 92.50 92 THR A O 1
ATOM 722 N N . LYS A 1 93 ? 11.029 1.863 -1.639 1.00 87.75 93 LYS A N 1
ATOM 723 C CA . LYS A 1 93 ? 12.429 2.057 -2.034 1.00 87.75 93 LYS A CA 1
ATOM 724 C C . LYS A 1 93 ? 12.492 2.225 -3.550 1.00 87.75 93 LYS A C 1
ATOM 726 O O . LYS A 1 93 ? 11.729 1.594 -4.282 1.00 87.75 93 LYS A O 1
ATOM 731 N N . GLY A 1 94 ? 13.437 3.038 -4.010 1.00 77.62 94 GLY A N 1
ATOM 732 C CA . GLY A 1 94 ? 13.687 3.273 -5.432 1.00 77.62 94 GLY A CA 1
ATOM 733 C C . GLY A 1 94 ? 13.271 4.667 -5.898 1.00 77.62 94 GLY A C 1
ATOM 734 O O . GLY A 1 94 ? 13.126 5.589 -5.100 1.00 77.62 94 GLY A O 1
ATOM 735 N N . SER A 1 95 ? 13.161 4.819 -7.214 1.00 76.50 95 SER A N 1
ATOM 736 C CA . SER A 1 95 ? 12.868 6.080 -7.903 1.00 76.50 95 SER A CA 1
ATOM 737 C C . SER A 1 95 ? 11.744 5.869 -8.928 1.00 76.50 95 SER A C 1
ATOM 739 O O . SER A 1 95 ? 10.879 5.018 -8.729 1.00 76.50 95 SER A O 1
ATOM 741 N N . SER A 1 96 ? 11.756 6.590 -10.052 1.00 79.44 96 SER A N 1
ATOM 742 C CA . SER A 1 96 ? 10.738 6.525 -11.110 1.00 79.44 96 SER A CA 1
ATOM 743 C C . SER A 1 96 ? 10.450 5.112 -11.637 1.00 79.44 96 SER A C 1
ATOM 745 O O . SER A 1 96 ? 9.355 4.850 -12.126 1.00 79.44 96 SER A O 1
ATOM 747 N N . THR A 1 97 ? 11.393 4.174 -11.527 1.00 83.38 97 THR A N 1
ATOM 748 C CA . THR A 1 97 ? 11.175 2.789 -11.966 1.00 83.38 97 THR A CA 1
ATOM 749 C C . THR A 1 97 ? 10.178 2.038 -11.075 1.00 83.38 97 THR A C 1
ATOM 751 O O . THR A 1 97 ? 9.429 1.204 -11.573 1.00 83.38 97 THR A O 1
ATOM 754 N N . THR A 1 98 ? 10.092 2.373 -9.782 1.00 83.56 98 THR A N 1
ATOM 755 C CA . THR A 1 98 ? 9.068 1.842 -8.861 1.00 83.56 98 THR A CA 1
ATOM 756 C C . THR A 1 98 ? 7.663 2.170 -9.372 1.00 83.56 98 THR A C 1
ATOM 758 O O . THR A 1 98 ? 6.791 1.302 -9.388 1.00 83.56 98 THR A O 1
ATOM 761 N N . THR A 1 99 ? 7.465 3.396 -9.864 1.00 88.19 99 THR A N 1
ATOM 762 C CA . THR A 1 99 ? 6.207 3.853 -10.466 1.00 88.19 99 THR A CA 1
ATOM 763 C C . THR A 1 99 ? 5.844 3.038 -11.711 1.00 88.19 99 THR A C 1
ATOM 765 O O . THR A 1 99 ? 4.704 2.599 -11.832 1.00 88.19 99 THR A O 1
ATOM 768 N N . ALA A 1 100 ? 6.805 2.789 -12.610 1.00 91.75 100 ALA A N 1
ATOM 769 C CA . ALA A 1 100 ? 6.576 2.021 -13.837 1.00 91.75 100 ALA A CA 1
ATOM 770 C C . ALA A 1 100 ? 6.167 0.564 -13.556 1.00 91.75 100 ALA A C 1
ATOM 772 O O . ALA A 1 100 ? 5.226 0.062 -14.165 1.00 91.75 100 ALA A O 1
ATOM 773 N N . VAL A 1 101 ? 6.825 -0.087 -12.591 1.00 92.12 101 VAL A N 1
ATOM 774 C CA . VAL A 1 101 ? 6.475 -1.452 -12.167 1.00 92.12 101 VAL A CA 1
ATOM 775 C C . VAL A 1 101 ? 5.058 -1.490 -11.600 1.00 92.12 101 VAL A C 1
ATOM 777 O O . VAL A 1 101 ? 4.246 -2.302 -12.031 1.00 92.12 101 VAL A O 1
ATOM 780 N N . LEU A 1 102 ? 4.716 -0.599 -10.665 1.00 92.94 102 LEU A N 1
ATOM 781 C CA . LEU A 1 102 ? 3.368 -0.598 -10.093 1.00 92.94 102 LEU A CA 1
ATOM 782 C C . LEU A 1 102 ? 2.292 -0.339 -11.163 1.00 92.94 102 LEU A C 1
ATOM 784 O O . LEU A 1 102 ? 1.283 -1.040 -11.188 1.00 92.94 102 LEU A O 1
ATOM 788 N N . LEU A 1 103 ? 2.533 0.597 -12.086 1.00 94.06 103 LEU A N 1
ATOM 789 C CA . LEU A 1 103 ? 1.656 0.860 -13.232 1.00 94.06 103 LEU A CA 1
ATOM 790 C C . LEU A 1 103 ? 1.413 -0.393 -14.082 1.00 94.06 103 LEU A C 1
ATOM 792 O O . LEU A 1 103 ? 0.273 -0.693 -14.440 1.00 94.06 103 LEU A O 1
ATOM 796 N N . GLU A 1 104 ? 2.470 -1.139 -14.396 1.00 94.25 104 GLU A N 1
ATOM 797 C CA . GLU A 1 104 ? 2.365 -2.364 -15.186 1.00 94.25 104 GLU A CA 1
ATOM 798 C C . GLU A 1 104 ? 1.649 -3.484 -14.414 1.00 94.25 104 GLU A C 1
ATOM 800 O O . GLU A 1 104 ? 0.800 -4.180 -14.975 1.00 94.25 104 GLU A O 1
ATOM 805 N N . ALA A 1 105 ? 1.904 -3.619 -13.108 1.00 94.94 105 ALA A N 1
ATOM 806 C CA . ALA A 1 105 ? 1.187 -4.563 -12.251 1.00 94.94 105 ALA A CA 1
ATOM 807 C C . ALA A 1 105 ? -0.320 -4.265 -12.220 1.00 94.94 105 ALA A C 1
ATOM 809 O O . ALA A 1 105 ? -1.137 -5.185 -12.279 1.00 94.94 105 ALA A O 1
ATOM 810 N N . MET A 1 106 ? -0.705 -2.986 -12.170 1.00 94.50 106 MET A N 1
ATOM 811 C CA . MET A 1 106 ? -2.108 -2.566 -12.234 1.00 94.50 106 MET A CA 1
ATOM 812 C C . MET A 1 106 ? -2.730 -2.879 -13.593 1.00 94.50 106 MET A C 1
ATOM 814 O O . MET A 1 106 ? -3.830 -3.428 -13.648 1.00 94.50 106 MET A O 1
ATOM 818 N N . GLN A 1 107 ? -2.015 -2.598 -14.687 1.00 94.25 107 GLN A N 1
ATOM 819 C CA . GLN A 1 107 ? -2.468 -2.923 -16.041 1.00 94.25 107 GLN A CA 1
ATOM 820 C C . GLN A 1 107 ? -2.722 -4.429 -16.210 1.00 94.25 107 GLN A C 1
ATOM 822 O O . GLN A 1 107 ? -3.702 -4.826 -16.842 1.00 94.25 107 GLN A O 1
ATOM 827 N N . ARG A 1 108 ? -1.867 -5.265 -15.608 1.00 94.44 108 ARG A N 1
ATOM 828 C CA . ARG A 1 108 ? -1.981 -6.732 -15.600 1.00 94.44 108 ARG A CA 1
ATOM 829 C C . ARG A 1 108 ? -3.009 -7.265 -14.591 1.00 94.44 108 ARG A C 1
ATOM 831 O O . ARG A 1 108 ? -3.298 -8.457 -14.594 1.00 94.44 108 ARG A O 1
ATOM 838 N N . GLY A 1 109 ? -3.583 -6.407 -13.743 1.00 95.12 109 GLY A N 1
ATOM 839 C CA . GLY A 1 109 ? -4.541 -6.805 -12.707 1.00 95.12 109 GLY A CA 1
ATOM 840 C C . GLY A 1 109 ? -3.912 -7.615 -11.571 1.00 95.12 109 GLY A C 1
ATOM 841 O O . GLY A 1 109 ? -4.574 -8.468 -10.985 1.00 95.12 109 GLY A O 1
ATOM 842 N N . ASN A 1 110 ? -2.628 -7.384 -11.296 1.00 97.00 110 ASN A N 1
ATOM 843 C CA . ASN A 1 110 ? -1.866 -8.079 -10.261 1.00 97.00 110 ASN A CA 1
ATOM 844 C C . ASN A 1 110 ? -1.457 -7.180 -9.093 1.00 97.00 110 ASN A C 1
ATOM 846 O O . ASN A 1 110 ? -0.922 -7.692 -8.118 1.00 97.00 110 ASN A O 1
ATOM 850 N N . ALA A 1 111 ? -1.731 -5.875 -9.162 1.00 96.31 111 ALA A N 1
ATOM 851 C CA . ALA A 1 111 ? -1.52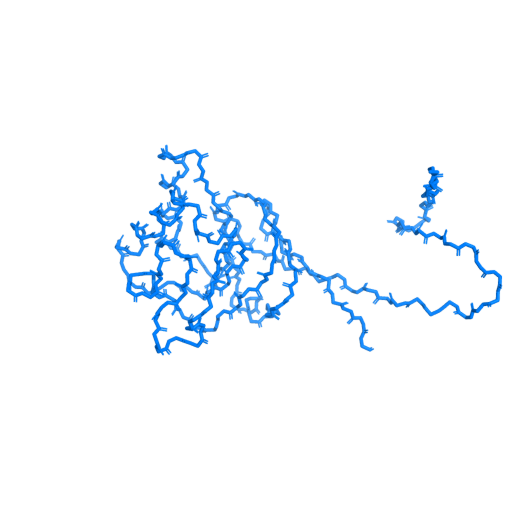4 -4.960 -8.046 1.00 96.31 111 ALA A CA 1
ATOM 852 C C . ALA A 1 111 ? -2.373 -5.336 -6.806 1.00 96.31 111 ALA A C 1
ATOM 854 O O . ALA A 1 111 ? -3.390 -6.026 -6.932 1.00 96.31 111 ALA A O 1
ATOM 855 N N . PRO A 1 112 ? -1.988 -4.870 -5.602 1.00 97.56 112 PRO A N 1
ATOM 856 C CA . PRO A 1 112 ? -2.839 -4.949 -4.414 1.00 97.56 112 PRO A CA 1
ATOM 857 C C . PRO A 1 112 ? -4.186 -4.240 -4.618 1.00 97.56 112 PRO A C 1
ATOM 859 O O . PRO A 1 112 ? -4.310 -3.370 -5.473 1.00 97.56 112 PRO A O 1
ATOM 862 N N . LEU A 1 113 ? -5.182 -4.555 -3.787 1.00 98.25 113 LEU A N 1
ATOM 863 C CA . LEU A 1 113 ? -6.498 -3.899 -3.810 1.00 98.25 113 LEU A CA 1
ATOM 864 C C . LEU A 1 113 ? -6.456 -2.473 -3.260 1.00 98.25 113 LEU A C 1
ATOM 866 O O . LEU A 1 113 ? -7.256 -1.643 -3.674 1.00 98.25 113 LEU A O 1
ATOM 870 N N . ALA A 1 114 ? -5.552 -2.208 -2.317 1.00 98.44 114 ALA A N 1
ATOM 871 C CA . ALA A 1 114 ? -5.237 -0.887 -1.784 1.00 98.44 114 ALA A CA 1
ATOM 872 C C . ALA A 1 114 ? -3.829 -0.890 -1.181 1.00 98.44 114 ALA A C 1
ATOM 874 O O . ALA A 1 114 ? -3.297 -1.950 -0.825 1.00 98.44 114 ALA A O 1
ATOM 875 N N . ILE A 1 115 ? -3.247 0.300 -1.036 1.00 98.31 115 ILE A N 1
ATOM 876 C CA . ILE A 1 115 ? -1.955 0.496 -0.380 1.00 98.31 115 ILE A CA 1
ATOM 877 C C . ILE A 1 115 ? -2.112 1.454 0.806 1.00 98.31 115 ILE A C 1
ATOM 879 O O . ILE A 1 115 ? -2.763 2.494 0.705 1.00 98.31 115 ILE A O 1
ATOM 883 N N . ILE A 1 116 ? -1.502 1.109 1.939 1.00 98.62 116 ILE A N 1
ATOM 884 C CA . ILE A 1 116 ? -1.451 1.953 3.138 1.00 98.62 116 ILE A CA 1
ATOM 885 C C . ILE A 1 116 ? 0.009 2.283 3.453 1.00 98.62 116 ILE A C 1
ATOM 887 O O . ILE A 1 116 ? 0.846 1.380 3.506 1.00 98.62 116 ILE A O 1
ATOM 891 N N . THR A 1 117 ? 0.317 3.557 3.697 1.00 98.56 117 THR A N 1
ATOM 892 C CA . THR A 1 117 ? 1.679 4.034 3.981 1.00 98.56 117 THR A CA 1
ATOM 893 C C . THR A 1 117 ? 1.803 4.783 5.301 1.00 98.56 117 THR A C 1
ATOM 895 O O . THR A 1 117 ? 0.811 5.228 5.876 1.00 98.56 117 THR A O 1
ATOM 898 N N . SER A 1 118 ? 3.034 4.922 5.805 1.00 98.06 118 SER A N 1
ATOM 899 C CA . SER A 1 118 ? 3.353 5.759 6.968 1.00 98.06 118 SER A CA 1
ATOM 900 C C . SER A 1 118 ? 3.836 7.129 6.486 1.00 98.06 118 SER A C 1
ATOM 902 O O . SER A 1 118 ? 5.036 7.379 6.379 1.00 98.06 118 SER A O 1
ATOM 904 N N . GLY A 1 119 ? 2.893 8.025 6.205 1.00 97.62 119 GLY A N 1
ATOM 905 C CA . GLY A 1 119 ? 3.129 9.279 5.492 1.00 97.62 119 GLY A CA 1
ATOM 906 C C . GLY A 1 119 ? 2.904 9.142 3.986 1.00 97.62 119 GLY A C 1
ATOM 907 O O . GLY A 1 119 ? 2.655 8.053 3.473 1.00 97.62 119 GLY A O 1
ATOM 908 N N . VAL A 1 120 ? 2.930 10.268 3.274 1.00 96.69 120 VAL A N 1
ATOM 909 C CA . VAL A 1 120 ? 2.674 10.296 1.828 1.00 96.69 120 VAL A CA 1
ATOM 910 C C . VAL A 1 120 ? 3.903 9.796 1.071 1.00 96.69 120 VAL A C 1
ATOM 912 O O . VAL A 1 120 ? 4.991 10.349 1.222 1.00 96.69 120 VAL A O 1
ATOM 915 N N . ASP A 1 121 ? 3.709 8.786 0.225 1.00 95.38 121 ASP A N 1
ATOM 916 C CA . ASP A 1 121 ? 4.713 8.319 -0.730 1.00 95.38 121 ASP A CA 1
ATOM 917 C C . ASP A 1 121 ? 4.407 8.883 -2.125 1.00 95.38 121 ASP A C 1
ATOM 919 O O . ASP A 1 121 ? 3.436 8.492 -2.779 1.00 95.38 121 ASP A O 1
ATOM 923 N N . SER A 1 122 ? 5.236 9.824 -2.580 1.00 93.62 122 SER A N 1
ATOM 924 C CA . SER A 1 122 ? 5.032 10.519 -3.855 1.00 93.62 122 SER A CA 1
ATOM 925 C C . SER A 1 122 ? 5.191 9.612 -5.078 1.00 93.62 122 SER A C 1
ATOM 927 O O . SER A 1 122 ? 4.581 9.892 -6.107 1.00 93.62 122 SER A O 1
ATOM 929 N N . PHE A 1 123 ? 5.984 8.536 -4.999 1.00 93.12 123 PHE A N 1
ATOM 930 C CA . PHE A 1 123 ? 6.178 7.622 -6.129 1.00 93.12 123 PHE A CA 1
ATOM 931 C C . PHE A 1 123 ? 4.957 6.734 -6.338 1.00 93.12 123 PHE A C 1
ATOM 933 O O . PHE A 1 123 ? 4.545 6.527 -7.484 1.00 93.12 123 PHE A O 1
ATOM 940 N N . LEU A 1 124 ? 4.360 6.256 -5.242 1.00 95.00 124 LEU A N 1
ATOM 941 C CA . LEU A 1 124 ? 3.077 5.558 -5.271 1.00 95.00 124 LEU A CA 1
ATOM 942 C C . LEU A 1 124 ? 1.956 6.487 -5.732 1.00 95.00 124 LEU A C 1
ATOM 944 O O . LEU A 1 124 ? 1.222 6.133 -6.648 1.00 95.00 124 LEU A O 1
ATOM 948 N N . ALA A 1 125 ? 1.856 7.690 -5.158 1.00 95.56 125 ALA A N 1
ATOM 949 C CA . ALA A 1 125 ? 0.838 8.661 -5.554 1.00 95.56 125 ALA A CA 1
ATOM 950 C C . ALA A 1 125 ? 0.910 8.967 -7.059 1.00 95.56 125 ALA A C 1
ATOM 952 O O . ALA A 1 125 ? -0.103 8.906 -7.751 1.00 95.56 125 ALA A O 1
ATOM 953 N N . LEU A 1 126 ? 2.116 9.210 -7.584 1.00 95.00 126 LEU A N 1
ATOM 954 C CA . LEU A 1 126 ? 2.326 9.431 -9.013 1.00 95.00 126 LEU A CA 1
ATOM 955 C C . LEU A 1 126 ? 1.881 8.226 -9.851 1.00 95.00 126 LEU A C 1
ATOM 957 O O . LEU A 1 126 ? 1.195 8.411 -10.852 1.00 95.00 126 LEU A O 1
ATOM 961 N N . ALA A 1 127 ? 2.242 7.004 -9.450 1.00 94.38 127 ALA A N 1
ATOM 962 C CA . ALA A 1 127 ? 1.877 5.794 -10.188 1.00 94.38 127 ALA A CA 1
ATOM 963 C C . ALA A 1 127 ? 0.360 5.646 -10.290 1.00 94.38 127 ALA A C 1
ATOM 965 O O . ALA A 1 127 ? -0.171 5.374 -11.359 1.00 94.38 127 ALA A O 1
ATOM 966 N N . LEU A 1 128 ? -0.336 5.879 -9.183 1.00 95.94 128 LEU A N 1
ATOM 967 C CA . LEU A 1 128 ? -1.777 5.702 -9.089 1.00 95.94 128 LEU A CA 1
ATOM 968 C C . LEU A 1 128 ? -2.566 6.796 -9.816 1.00 95.94 128 LEU A C 1
ATOM 970 O O . LEU A 1 128 ? -3.590 6.483 -10.421 1.00 95.94 128 LEU A O 1
ATOM 974 N N . VAL A 1 129 ? -2.084 8.045 -9.819 1.00 96.38 129 VAL A N 1
ATOM 975 C CA . VAL A 1 129 ? -2.661 9.119 -10.649 1.00 96.38 129 VAL A CA 1
ATOM 976 C C . VAL A 1 129 ? -2.481 8.799 -12.131 1.00 96.38 129 VAL A C 1
ATOM 978 O O . VAL A 1 129 ? -3.431 8.875 -12.902 1.00 96.38 129 VAL A O 1
ATOM 981 N N . VAL A 1 130 ? -1.277 8.392 -12.540 1.00 95.50 130 VAL A N 1
ATOM 982 C CA . VAL A 1 130 ? -1.009 8.037 -13.941 1.00 95.50 130 VAL A CA 1
ATOM 983 C C . VAL A 1 130 ? -1.833 6.819 -14.370 1.00 95.50 130 VAL A C 1
ATOM 985 O O . VAL A 1 130 ? -2.329 6.792 -15.494 1.00 95.50 130 VAL A O 1
ATOM 988 N N . ALA A 1 131 ? -2.030 5.835 -13.487 1.00 94.75 131 ALA A N 1
ATOM 989 C CA . ALA A 1 131 ? -2.864 4.667 -13.762 1.00 94.75 131 ALA A CA 1
ATOM 990 C C . ALA A 1 131 ? -4.324 5.060 -14.017 1.00 94.75 131 ALA A C 1
ATOM 992 O O . ALA A 1 131 ? -4.940 4.557 -14.958 1.00 94.75 131 ALA A O 1
ATOM 993 N N . GLU A 1 132 ? -4.855 5.990 -13.219 1.00 94.81 132 GLU A N 1
ATOM 994 C CA . GLU A 1 132 ? -6.210 6.506 -13.400 1.00 94.81 132 GLU A CA 1
ATOM 995 C C . GLU A 1 132 ? -6.361 7.190 -14.763 1.00 94.81 132 GLU A C 1
ATOM 997 O O . GLU A 1 132 ? -7.271 6.865 -15.522 1.00 94.81 132 GLU A O 1
ATOM 1002 N N . GLU A 1 1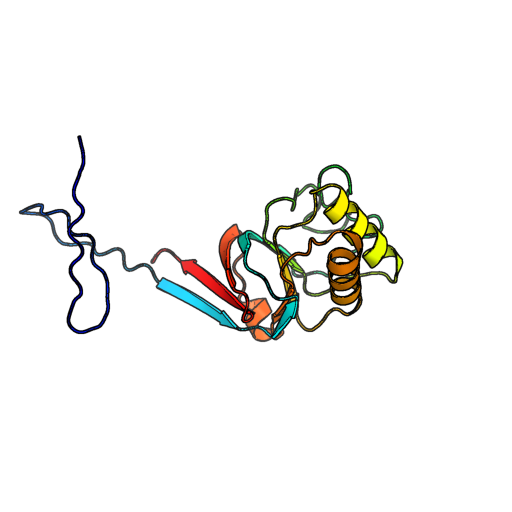33 ? -5.417 8.055 -15.134 1.00 95.88 133 GLU A N 1
ATOM 1003 C CA . GLU A 1 133 ? -5.454 8.769 -16.416 1.00 95.88 133 GLU A CA 1
ATOM 1004 C C . GLU A 1 133 ? -5.291 7.833 -17.625 1.00 95.88 133 GLU A C 1
ATOM 1006 O O . GLU A 1 133 ? -5.997 7.961 -18.627 1.00 95.88 133 GLU A O 1
ATOM 1011 N N . MET A 1 134 ? -4.370 6.867 -17.550 1.00 95.06 134 MET A N 1
ATOM 1012 C CA . MET A 1 134 ? -4.063 5.981 -18.677 1.00 95.06 134 MET A CA 1
ATOM 1013 C C . MET A 1 134 ? -5.063 4.835 -18.831 1.00 95.06 134 MET A C 1
ATOM 1015 O O . MET A 1 134 ? -5.394 4.447 -19.953 1.00 95.06 134 MET A O 1
ATOM 1019 N N . TYR A 1 135 ? -5.515 4.259 -17.716 1.00 93.56 135 TYR A N 1
ATOM 1020 C CA . TYR A 1 135 ? -6.273 3.008 -17.701 1.00 93.56 135 TYR A CA 1
ATOM 1021 C C . TYR A 1 135 ? -7.687 3.157 -17.143 1.00 93.56 135 TYR A C 1
ATOM 1023 O O . TYR A 1 135 ? -8.440 2.180 -17.193 1.00 93.56 135 TYR A O 1
ATOM 1031 N N . ARG A 1 136 ? -8.067 4.345 -16.641 1.00 92.12 136 ARG A N 1
ATOM 1032 C CA . ARG A 1 136 ? -9.336 4.589 -15.923 1.00 92.12 136 ARG A CA 1
ATOM 1033 C C . ARG A 1 136 ? -9.536 3.608 -14.773 1.00 92.12 136 ARG A C 1
ATOM 1035 O O . ARG A 1 136 ? -10.630 3.077 -14.567 1.00 92.12 136 ARG A O 1
ATOM 1042 N N . LYS A 1 137 ? -8.417 3.258 -14.141 1.00 91.06 137 LYS A N 1
ATOM 1043 C CA . LYS A 1 137 ? -8.315 2.281 -13.067 1.00 91.06 137 LYS A CA 1
ATOM 1044 C C . LYS A 1 137 ? -7.208 2.712 -12.122 1.00 91.06 137 LYS A C 1
ATOM 1046 O O . LYS A 1 137 ? -6.045 2.775 -12.519 1.00 91.06 137 LYS A O 1
ATOM 1051 N N . SER A 1 138 ? -7.567 2.878 -10.859 1.00 94.31 138 SER A N 1
ATOM 1052 C CA . SER A 1 138 ? -6.627 3.077 -9.768 1.00 94.31 138 SER A CA 1
ATOM 1053 C C . SER A 1 138 ? -7.016 2.257 -8.543 1.00 94.31 138 SER A C 1
ATOM 1055 O O . SER A 1 138 ? -8.049 1.585 -8.533 1.00 94.31 138 SER A O 1
ATOM 1057 N N . ILE A 1 139 ? -6.163 2.286 -7.524 1.00 97.44 139 ILE A N 1
ATOM 1058 C CA . ILE A 1 139 ? -6.418 1.651 -6.229 1.00 97.44 139 ILE A CA 1
ATOM 1059 C C . ILE A 1 139 ? -6.290 2.690 -5.111 1.00 97.44 139 ILE A C 1
ATOM 1061 O O . ILE A 1 139 ? -5.526 3.648 -5.263 1.00 97.44 139 ILE A O 1
ATOM 1065 N N . PRO A 1 140 ? -7.000 2.525 -3.981 1.00 98.19 140 PRO A N 1
ATOM 1066 C CA . PRO A 1 140 ? -6.919 3.466 -2.874 1.00 98.19 140 PRO A CA 1
ATOM 1067 C C . PRO A 1 140 ? -5.502 3.529 -2.298 1.00 98.19 140 PRO A C 1
ATOM 1069 O O . PRO A 1 140 ? -4.857 2.496 -2.085 1.00 98.19 140 PRO A O 1
ATOM 1072 N N . LEU A 1 141 ? -5.048 4.746 -1.993 1.00 98.38 141 LEU A N 1
ATOM 1073 C CA . LEU A 1 141 ? -3.802 5.005 -1.272 1.00 98.38 141 LEU A CA 1
ATOM 1074 C C . LEU A 1 141 ? -4.090 5.868 -0.055 1.00 98.38 141 LEU A C 1
ATOM 1076 O O . LEU A 1 141 ? -4.503 7.023 -0.187 1.00 98.38 141 LEU A O 1
ATOM 1080 N N . VAL A 1 142 ? -3.828 5.315 1.127 1.00 98.69 142 VAL A N 1
ATOM 1081 C CA . VAL A 1 142 ? -4.055 5.996 2.404 1.00 98.69 142 VAL A CA 1
ATOM 1082 C C . VAL A 1 142 ? -2.739 6.162 3.152 1.00 98.69 142 VAL A C 1
ATOM 1084 O O . VAL A 1 142 ? -2.051 5.189 3.447 1.00 98.69 142 VAL A O 1
ATOM 1087 N N . ALA A 1 143 ? -2.410 7.400 3.506 1.00 98.56 143 ALA A N 1
ATOM 1088 C CA . ALA A 1 143 ? -1.251 7.727 4.324 1.00 98.56 143 ALA A CA 1
ATOM 1089 C C . ALA A 1 143 ? -1.667 7.902 5.792 1.00 98.56 143 ALA A C 1
ATOM 1091 O O . ALA A 1 143 ? -2.364 8.852 6.148 1.00 98.56 143 ALA A O 1
ATOM 1092 N N . LEU A 1 144 ? -1.224 6.994 6.655 1.00 98.62 144 LEU A N 1
ATOM 1093 C CA . LEU A 1 144 ? -1.378 7.083 8.107 1.00 98.62 144 LEU A CA 1
ATOM 1094 C C . LEU A 1 144 ? -0.218 7.848 8.740 1.00 98.62 144 LEU A C 1
ATOM 1096 O O . LEU A 1 144 ? 0.883 7.913 8.187 1.00 98.62 144 LEU A O 1
ATOM 1100 N N . LYS A 1 145 ? -0.429 8.375 9.948 1.00 98.06 145 LYS A N 1
ATOM 1101 C CA . LYS A 1 145 ? 0.694 8.815 10.781 1.00 98.06 145 LYS A CA 1
ATOM 1102 C C . LYS A 1 145 ? 1.487 7.594 11.261 1.00 98.06 145 LYS A C 1
ATOM 1104 O O . LYS A 1 145 ? 0.905 6.524 11.438 1.00 98.06 145 LYS A O 1
ATOM 1109 N N . PRO A 1 146 ? 2.785 7.745 11.580 1.00 97.19 146 PRO A N 1
ATOM 1110 C CA . PRO A 1 146 ? 3.606 6.630 12.055 1.00 97.19 146 PRO A CA 1
ATOM 1111 C C . PRO A 1 146 ? 3.027 5.877 13.264 1.00 97.19 146 PRO A C 1
ATOM 1113 O O . PRO A 1 146 ? 3.131 4.656 13.324 1.00 97.19 146 PRO A O 1
ATOM 1116 N N . ALA A 1 147 ? 2.386 6.587 14.201 1.00 96.88 147 ALA A N 1
ATOM 1117 C CA . ALA A 1 147 ? 1.740 5.975 15.364 1.00 96.88 147 ALA A CA 1
ATOM 1118 C C . ALA A 1 147 ? 0.555 5.076 14.967 1.00 96.88 147 ALA A C 1
ATOM 1120 O O . ALA A 1 147 ? 0.510 3.918 15.357 1.00 96.88 147 ALA A O 1
ATOM 1121 N N . GLU A 1 148 ? -0.339 5.568 14.108 1.00 97.44 148 GLU A N 1
ATOM 1122 C CA . GLU A 1 148 ? -1.499 4.811 13.612 1.00 97.44 148 GLU A CA 1
ATOM 1123 C C . GLU A 1 148 ? -1.049 3.628 12.739 1.00 97.44 148 GLU A C 1
ATOM 1125 O O . GLU A 1 148 ? -1.569 2.521 12.844 1.00 97.44 148 GLU A O 1
ATOM 1130 N N . TYR A 1 149 ? -0.016 3.824 11.912 1.00 98.06 149 TYR A N 1
ATOM 1131 C CA . TYR A 1 149 ? 0.574 2.750 11.117 1.00 98.06 149 TYR A CA 1
ATOM 1132 C C . TYR A 1 149 ? 1.137 1.628 12.007 1.00 98.06 149 TYR A C 1
ATOM 1134 O O . TYR A 1 149 ? 1.023 0.445 11.672 1.00 98.06 149 TYR A O 1
ATOM 1142 N N . ALA A 1 150 ? 1.732 1.967 13.157 1.00 96.50 150 ALA A N 1
ATOM 1143 C CA . ALA A 1 150 ? 2.249 0.994 14.119 1.00 96.50 150 ALA A CA 1
ATOM 1144 C C . ALA A 1 150 ? 1.151 0.066 14.673 1.00 96.50 150 ALA A C 1
ATOM 1146 O O . ALA A 1 150 ? 1.429 -1.100 14.952 1.00 96.50 150 ALA A O 1
ATOM 1147 N N . GLU A 1 151 ? -0.094 0.533 14.741 1.00 95.12 151 GLU A N 1
ATOM 1148 C CA . GLU A 1 151 ? -1.239 -0.204 15.292 1.00 95.12 151 GLU A CA 1
ATOM 1149 C C . GLU A 1 151 ? -1.871 -1.202 14.308 1.00 95.12 151 GLU A C 1
ATOM 1151 O O . GLU A 1 151 ? -2.643 -2.066 14.724 1.00 95.12 151 GLU A O 1
ATOM 1156 N N . LEU A 1 152 ? -1.521 -1.139 13.016 1.00 96.12 152 LEU A N 1
ATOM 1157 C CA . LEU A 1 152 ? -2.097 -2.010 11.989 1.00 96.12 152 LEU A CA 1
ATOM 1158 C C . LEU A 1 152 ? -1.889 -3.510 12.294 1.00 96.12 152 LEU A C 1
ATOM 1160 O O . LEU A 1 152 ? -0.741 -3.964 12.413 1.00 96.12 152 LEU A O 1
ATOM 1164 N N . PRO A 1 153 ? -2.969 -4.313 12.346 1.00 91.88 153 PRO A N 1
ATOM 1165 C CA . PRO A 1 153 ? -2.873 -5.722 12.694 1.00 91.88 153 PRO A CA 1
ATOM 1166 C C . PRO A 1 153 ? -2.755 -6.605 11.446 1.00 91.88 153 PRO A C 1
ATOM 1168 O O . PRO A 1 153 ? -3.702 -6.797 10.686 1.00 91.88 153 PRO A O 1
ATOM 1171 N N . SER A 1 154 ? -1.587 -7.211 11.243 1.00 88.31 154 SER A N 1
ATOM 1172 C CA . SER A 1 154 ? -1.376 -8.112 10.102 1.00 88.31 154 SER A CA 1
ATOM 1173 C C . SER A 1 154 ? -2.328 -9.317 10.128 1.00 88.31 154 SER A C 1
ATOM 1175 O O . SER A 1 154 ? -2.638 -9.862 11.190 1.00 88.31 154 SER A O 1
ATOM 1177 N N . GLY A 1 155 ? -2.792 -9.739 8.950 1.00 90.31 155 GLY A N 1
ATOM 1178 C CA . GLY A 1 155 ? -3.608 -10.938 8.751 1.00 90.31 155 GLY A CA 1
ATOM 1179 C C . GLY A 1 155 ? -5.116 -10.769 8.954 1.00 90.31 155 GLY A C 1
ATOM 1180 O O . GLY A 1 155 ? -5.844 -11.723 8.671 1.00 90.31 155 GLY A O 1
ATOM 1181 N N . HIS A 1 156 ? -5.581 -9.600 9.398 1.00 93.31 156 HIS A N 1
ATOM 1182 C CA . HIS A 1 156 ? -7.008 -9.302 9.548 1.00 93.31 156 HIS A CA 1
ATOM 1183 C C . HIS A 1 156 ? -7.638 -8.941 8.199 1.00 93.31 156 HIS A C 1
ATOM 1185 O O . HIS A 1 156 ? -6.962 -8.415 7.317 1.00 93.31 156 HIS A O 1
ATOM 1191 N N . GLU A 1 157 ? -8.930 -9.219 8.045 1.00 95.81 157 GLU A N 1
ATOM 1192 C CA . GLU A 1 157 ? -9.735 -8.611 6.982 1.00 95.81 157 GLU A CA 1
ATOM 1193 C C . GLU A 1 157 ? -10.033 -7.166 7.377 1.00 95.81 157 GLU A C 1
ATOM 1195 O O . GLU A 1 157 ? -10.512 -6.919 8.489 1.00 95.81 157 GLU A O 1
ATOM 1200 N N . ILE A 1 158 ? -9.714 -6.228 6.487 1.00 97.38 158 ILE A N 1
ATOM 1201 C CA . ILE A 1 158 ? -9.921 -4.800 6.722 1.00 97.38 158 ILE A CA 1
ATOM 1202 C C . ILE A 1 158 ? -10.695 -4.170 5.563 1.00 97.38 158 ILE A C 1
ATOM 1204 O O . ILE A 1 158 ? -10.658 -4.662 4.431 1.00 97.38 158 ILE A O 1
ATOM 1208 N N . SER A 1 159 ? -11.326 -3.040 5.855 1.00 97.94 159 SER A N 1
ATOM 1209 C CA . SER A 1 159 ? -12.004 -2.186 4.884 1.00 97.94 159 SER A CA 1
ATOM 1210 C C . SER A 1 159 ? -11.305 -0.834 4.816 1.00 97.94 159 SER A C 1
ATOM 1212 O O . SER A 1 159 ? -11.015 -0.229 5.847 1.00 97.94 159 SER A O 1
ATOM 1214 N N . VAL A 1 160 ? -11.020 -0.371 3.602 1.00 98.25 160 VAL A N 1
ATOM 1215 C CA . VAL A 1 160 ? -10.528 0.975 3.295 1.00 98.25 160 VAL A CA 1
ATOM 1216 C C . VAL A 1 160 ? -11.657 1.722 2.603 1.00 98.25 160 VAL A C 1
ATOM 1218 O O . VAL A 1 160 ? -12.193 1.236 1.609 1.00 98.25 160 VAL A O 1
ATOM 1221 N N . GLU A 1 161 ? -11.995 2.898 3.117 1.00 97.94 161 GLU A N 1
ATOM 1222 C CA . GLU A 1 161 ? -13.055 3.766 2.603 1.00 97.94 161 GLU A CA 1
ATOM 1223 C C . GLU A 1 161 ? -12.481 4.985 1.864 1.00 97.94 161 GLU A C 1
ATOM 1225 O O . GLU A 1 161 ? -11.349 5.409 2.114 1.00 97.94 161 GLU A O 1
ATOM 1230 N N . GLU A 1 162 ? -13.299 5.618 1.015 1.00 96.31 162 GLU A N 1
ATOM 1231 C CA . GLU A 1 162 ? -12.884 6.744 0.158 1.00 96.31 162 GLU A CA 1
ATOM 1232 C C . GLU A 1 162 ? -12.292 7.932 0.934 1.00 96.31 162 GLU A C 1
ATOM 1234 O O . GLU A 1 162 ? -11.379 8.612 0.454 1.00 96.31 162 GLU A O 1
ATOM 1239 N N . ASP A 1 163 ? -12.775 8.160 2.158 1.00 96.06 163 ASP A N 1
ATOM 1240 C CA . ASP A 1 163 ? -12.345 9.249 3.039 1.00 96.06 163 ASP A CA 1
ATOM 1241 C C . ASP A 1 163 ? -11.086 8.923 3.866 1.00 96.06 163 ASP A C 1
ATOM 1243 O O . ASP A 1 163 ? -10.733 9.675 4.780 1.00 96.06 163 ASP A O 1
ATOM 1247 N N . GLY A 1 164 ? -10.416 7.805 3.570 1.00 95.94 164 GLY A N 1
ATOM 1248 C CA . GLY A 1 164 ? -9.207 7.355 4.260 1.00 95.94 164 GLY A CA 1
ATOM 1249 C C . GLY A 1 164 ? -9.472 6.683 5.609 1.00 95.94 164 GLY A C 1
ATOM 1250 O O . GLY A 1 164 ? -8.536 6.477 6.388 1.00 95.94 164 GLY A O 1
ATOM 1251 N N . ARG A 1 165 ? -10.732 6.355 5.924 1.00 97.69 165 ARG A N 1
ATOM 1252 C CA . ARG A 1 165 ? -11.071 5.518 7.080 1.00 97.69 165 ARG A CA 1
ATOM 1253 C C . ARG A 1 165 ? -10.684 4.066 6.803 1.00 97.69 165 ARG A C 1
ATOM 1255 O O . ARG A 1 165 ? -10.967 3.532 5.736 1.00 97.69 165 ARG A O 1
ATOM 1262 N N . ILE A 1 166 ? -10.061 3.443 7.796 1.00 97.75 166 ILE A N 1
ATOM 1263 C CA . ILE A 1 166 ? -9.669 2.037 7.785 1.00 97.75 166 ILE A CA 1
ATOM 1264 C C . ILE A 1 166 ? -10.359 1.358 8.962 1.00 97.75 166 ILE A C 1
ATOM 1266 O O . ILE A 1 166 ? -10.188 1.806 10.098 1.00 97.75 166 ILE A O 1
ATOM 1270 N N . THR A 1 167 ? -11.124 0.299 8.711 1.00 97.00 167 THR A N 1
ATOM 1271 C CA . THR A 1 167 ? -11.824 -0.450 9.762 1.00 97.00 167 THR A CA 1
ATOM 1272 C C . THR A 1 167 ? -11.466 -1.924 9.735 1.00 97.00 167 THR A C 1
ATOM 1274 O O . THR A 1 167 ? -11.151 -2.495 8.691 1.00 97.00 167 THR A O 1
ATOM 1277 N N . TRP A 1 168 ? -11.492 -2.551 10.907 1.00 95.12 168 TRP A N 1
ATOM 1278 C CA . TRP A 1 168 ? -11.397 -4.001 11.027 1.00 95.12 168 TRP A CA 1
ATOM 1279 C C . TRP A 1 168 ? -12.095 -4.486 12.285 1.00 95.12 168 TRP A C 1
ATOM 1281 O O . TRP A 1 168 ? -12.243 -3.771 13.280 1.00 95.12 168 TRP A O 1
ATOM 1291 N N . ILE A 1 169 ? -12.490 -5.750 12.241 1.00 89.56 169 ILE A N 1
ATOM 1292 C CA . ILE A 1 169 ? -13.137 -6.426 13.352 1.00 89.56 169 ILE A CA 1
ATOM 1293 C C . ILE A 1 169 ? -12.097 -7.225 14.135 1.00 89.56 169 ILE A C 1
ATOM 1295 O O . ILE A 1 169 ? -11.342 -8.009 13.558 1.00 89.56 169 ILE A O 1
ATOM 1299 N N . GLN A 1 170 ? -12.097 -7.071 15.459 1.00 80.12 170 GLN A N 1
ATOM 1300 C CA . GLN A 1 170 ? -11.312 -7.904 16.359 1.00 80.12 170 GLN A CA 1
ATOM 1301 C C . GLN A 1 170 ? -12.238 -8.772 17.226 1.00 80.12 170 GLN A C 1
ATOM 1303 O O . GLN A 1 170 ? -13.121 -8.235 17.907 1.00 80.12 170 GLN A O 1
ATOM 1308 N N . PRO A 1 171 ? -12.072 -10.111 17.215 1.00 70.94 171 PRO A N 1
ATOM 1309 C CA . PRO A 1 171 ? -12.795 -10.973 18.139 1.00 70.94 171 PRO A CA 1
ATOM 1310 C C . PRO A 1 171 ? -12.342 -10.673 19.571 1.00 70.94 171 PRO A C 1
ATOM 1312 O O . PRO A 1 171 ? -11.141 -10.543 19.833 1.00 70.94 171 PRO A O 1
ATOM 1315 N N . ASN A 1 172 ? -13.301 -10.549 20.490 1.00 63.88 172 ASN A N 1
ATOM 1316 C CA . ASN A 1 172 ? -12.985 -10.425 21.909 1.00 63.88 172 ASN A CA 1
ATOM 1317 C C . ASN A 1 172 ? -12.334 -11.734 22.375 1.00 63.88 172 ASN A C 1
ATOM 1319 O O . ASN A 1 172 ? -12.840 -12.810 22.056 1.00 63.88 172 ASN A O 1
ATOM 1323 N N . ARG A 1 173 ? -11.197 -11.635 23.067 1.00 58.75 173 ARG A N 1
ATOM 1324 C CA . ARG A 1 173 ? -10.550 -12.782 23.717 1.00 58.75 173 ARG A CA 1
ATOM 1325 C C . ARG A 1 173 ? -11.190 -13.086 25.060 1.00 58.75 173 ARG A C 1
ATOM 1327 O O . ARG A 1 173 ? -11.601 -12.116 25.734 1.00 58.75 173 ARG A O 1
#